Protein AF-A0A2V4L011-F1 (afdb_monomer_lite)

pLDDT: mean 87.6, std 9.82, range [52.72, 97.56]

Organism: Aquipseudomonas alcaligenes (NCBI:txid43263)

Sequence (97 aa):
MKRRTFRLGDLRAGKTFFVAWVDHSTPLPRPVVQEYLVTSRAAGYWPAEGEWYPYRLRPELVAYIAQDCPLYRTRRDANRAALGELKRFNLNRKARP

Foldseek 3Di:
DDDQFDDLVRDDAQAKWKWWAWDPPDPQTDIDIAMAGEHEPVRADDADVPDDRDRYHYSVVVVVCVVPTTTGRDPVSRSVVHVVVSVVVVVVVVPDD

Secondary structure (DSSP, 8-state):
---SB--GGG--TT-EEEEEEEE-SSSS-EEEEEEEEEPPSTTPPPPPTT--S-SEE-HHHHHHHHHHS--BSSHHHHHHHHHHHHHHHHHHHHT--

Structure (mmCIF, N/CA/C/O backbone):
data_AF-A0A2V4L011-F1
#
_entry.id   AF-A0A2V4L011-F1
#
loop_
_atom_site.group_PDB
_atom_site.id
_atom_site.type_symbol
_atom_site.label_atom_id
_atom_site.label_alt_id
_atom_site.label_comp_id
_atom_site.label_asym_id
_atom_site.label_entity_id
_atom_site.label_seq_id
_atom_site.pdbx_PDB_ins_code
_atom_site.Cartn_x
_atom_site.Cartn_y
_atom_site.Cartn_z
_atom_site.occupancy
_atom_site.B_iso_or_equiv
_atom_site.auth_seq_id
_atom_site.auth_comp_id
_atom_site.auth_asym_id
_atom_site.auth_atom_id
_atom_site.pdbx_PDB_model_num
ATOM 1 N N . MET A 1 1 ? 17.139 -10.988 12.392 1.00 52.72 1 MET A N 1
ATOM 2 C CA . MET A 1 1 ? 16.851 -9.989 11.332 1.00 52.72 1 MET A CA 1
ATOM 3 C C . MET A 1 1 ? 15.334 -9.801 11.240 1.00 52.72 1 MET A C 1
ATOM 5 O O . MET A 1 1 ? 14.640 -10.800 11.091 1.00 52.72 1 MET A O 1
ATOM 9 N N . LYS A 1 2 ? 14.778 -8.589 11.406 1.00 67.75 2 LYS A N 1
ATOM 10 C CA . LYS A 1 2 ? 13.315 -8.383 11.289 1.00 67.75 2 LYS A CA 1
ATOM 11 C C . LYS A 1 2 ? 12.867 -8.630 9.838 1.00 67.75 2 LYS A C 1
ATOM 13 O O . LYS A 1 2 ? 13.562 -8.220 8.910 1.00 67.75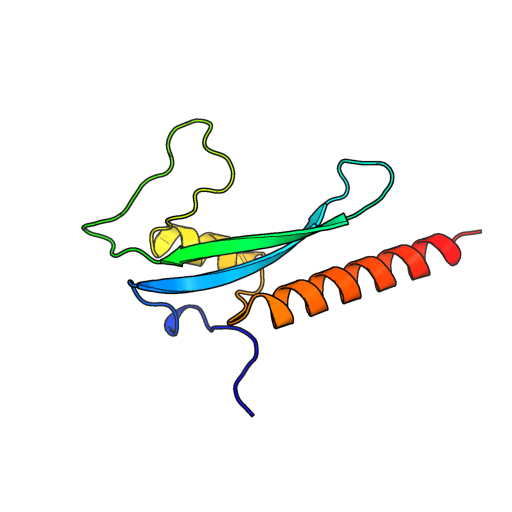 2 LYS A O 1
ATOM 18 N N . ARG A 1 3 ? 11.725 -9.303 9.636 1.00 80.94 3 ARG A N 1
ATOM 19 C CA . ARG A 1 3 ? 11.145 -9.511 8.292 1.00 80.94 3 ARG A CA 1
ATOM 20 C C . ARG A 1 3 ? 10.821 -8.155 7.658 1.00 80.94 3 ARG A C 1
ATOM 22 O O . ARG A 1 3 ? 10.321 -7.273 8.348 1.00 80.94 3 ARG A O 1
ATOM 29 N N . ARG A 1 4 ? 11.091 -8.000 6.356 1.00 92.00 4 ARG A N 1
ATOM 30 C CA . ARG A 1 4 ? 10.858 -6.747 5.601 1.00 92.00 4 ARG A CA 1
ATOM 31 C C . ARG A 1 4 ? 9.373 -6.467 5.342 1.00 92.00 4 ARG A C 1
ATOM 33 O O . ARG A 1 4 ? 8.989 -5.322 5.126 1.00 92.00 4 ARG A O 1
ATOM 40 N N . THR A 1 5 ? 8.548 -7.510 5.395 1.00 95.25 5 THR A N 1
ATOM 41 C CA . THR A 1 5 ? 7.095 -7.451 5.219 1.00 95.25 5 THR A CA 1
ATOM 42 C C . THR A 1 5 ? 6.356 -7.800 6.512 1.00 95.25 5 THR A C 1
ATOM 44 O O . THR A 1 5 ? 6.919 -8.383 7.453 1.00 95.25 5 THR A O 1
ATOM 47 N N . PHE A 1 6 ? 5.095 -7.399 6.583 1.00 94.38 6 PHE A N 1
ATOM 48 C CA . PHE A 1 6 ? 4.141 -7.841 7.590 1.00 94.38 6 PHE A CA 1
ATOM 49 C C . PHE A 1 6 ? 3.526 -9.188 7.192 1.00 94.38 6 PHE A C 1
ATOM 51 O O . PHE A 1 6 ? 3.346 -9.473 6.009 1.00 94.38 6 PHE A O 1
ATOM 58 N N . ARG A 1 7 ? 3.185 -10.019 8.184 1.00 91.50 7 ARG A N 1
ATOM 59 C CA . ARG A 1 7 ? 2.079 -10.975 8.024 1.00 91.50 7 ARG A CA 1
ATOM 60 C C . ARG A 1 7 ? 0.768 -10.222 8.225 1.00 91.50 7 ARG A C 1
ATOM 62 O O . ARG A 1 7 ? 0.751 -9.245 8.967 1.00 91.50 7 ARG A O 1
ATOM 69 N N . LEU A 1 8 ? -0.329 -10.707 7.649 1.00 86.38 8 LEU A N 1
ATOM 70 C CA . LEU A 1 8 ? -1.634 -10.062 7.817 1.00 86.38 8 LEU A CA 1
ATOM 71 C C . LEU A 1 8 ? -2.010 -9.886 9.303 1.00 86.38 8 LEU A C 1
ATOM 73 O O . LEU A 1 8 ? -2.416 -8.804 9.706 1.00 86.38 8 LEU A O 1
ATOM 77 N N . GLY A 1 9 ? -1.748 -10.895 10.143 1.00 85.75 9 GLY A N 1
ATOM 78 C CA . GLY A 1 9 ? -1.986 -10.816 11.593 1.00 85.75 9 GLY A CA 1
ATOM 79 C C . GLY A 1 9 ? -1.090 -9.830 12.365 1.00 85.75 9 GLY A C 1
ATOM 80 O O . GLY A 1 9 ? -1.389 -9.513 13.516 1.00 85.75 9 GLY A O 1
ATOM 81 N N . ASP A 1 10 ? -0.013 -9.322 11.755 1.00 88.69 10 ASP A N 1
ATOM 82 C CA . ASP A 1 10 ? 0.852 -8.305 12.369 1.00 88.69 10 ASP A CA 1
ATOM 83 C C . ASP A 1 10 ? 0.272 -6.885 12.214 1.00 88.69 10 ASP A C 1
ATOM 85 O O . ASP A 1 10 ? 0.691 -5.965 12.924 1.00 88.69 10 ASP A O 1
ATOM 89 N N . LEU A 1 11 ? -0.652 -6.684 11.266 1.00 89.88 11 LEU A N 1
ATOM 90 C CA . LEU A 1 11 ? -1.242 -5.384 10.964 1.00 89.88 11 LEU A CA 1
ATOM 91 C C . LEU A 1 11 ? -2.479 -5.146 11.824 1.00 89.88 11 LEU A C 1
ATOM 93 O O . LEU A 1 11 ? -3.494 -5.826 11.717 1.00 89.8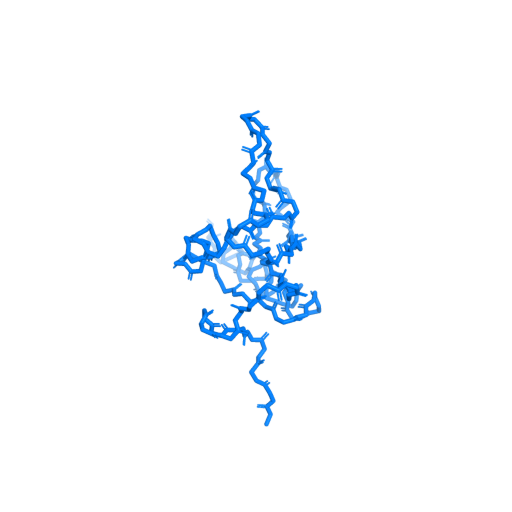8 11 LEU A O 1
ATOM 97 N N . ARG A 1 12 ? -2.377 -4.138 12.688 1.00 89.62 12 ARG A N 1
ATOM 98 C CA . ARG A 1 12 ? -3.455 -3.657 13.555 1.00 89.62 12 ARG A CA 1
ATOM 99 C C . ARG A 1 12 ? -3.748 -2.195 13.241 1.00 89.62 12 ARG A C 1
ATOM 101 O O . ARG A 1 12 ? -2.923 -1.521 12.624 1.00 89.62 12 ARG A O 1
ATOM 108 N N . ALA A 1 13 ? -4.894 -1.706 13.707 1.00 91.69 13 ALA A N 1
ATOM 109 C CA . ALA A 1 13 ? -5.254 -0.297 13.597 1.00 91.69 13 ALA A CA 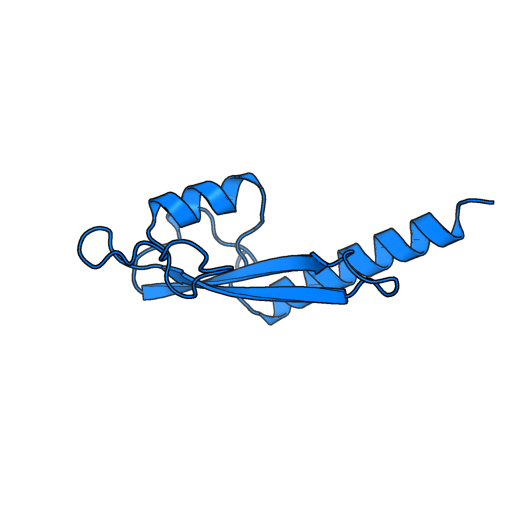1
ATOM 110 C C . ALA A 1 13 ? -4.116 0.623 14.090 1.00 91.69 13 ALA A C 1
ATOM 112 O O . ALA A 1 13 ? -3.437 0.319 15.072 1.00 91.69 13 ALA A O 1
ATOM 113 N N . GLY A 1 14 ? -3.893 1.727 13.378 1.00 91.50 14 GLY A N 1
ATOM 114 C CA . GLY A 1 14 ? -2.815 2.686 13.626 1.00 91.50 14 GLY A CA 1
ATOM 115 C C . GLY A 1 14 ? -1.462 2.311 13.011 1.00 91.50 14 GLY A C 1
ATOM 116 O O . GLY A 1 14 ? -0.521 3.095 13.105 1.00 91.50 14 GLY A O 1
ATOM 117 N N . LYS A 1 15 ? -1.317 1.136 12.385 1.00 94.25 15 LYS A N 1
ATOM 118 C CA . LYS A 1 15 ? -0.096 0.779 11.647 1.00 94.25 15 LYS A CA 1
ATOM 119 C C . LYS A 1 15 ? -0.151 1.283 10.215 1.00 94.25 15 LYS A C 1
ATOM 121 O O . LYS A 1 15 ? -1.185 1.181 9.565 1.00 94.25 15 LYS A O 1
ATOM 126 N N . THR A 1 16 ? 0.989 1.747 9.715 1.00 96.00 16 THR A N 1
ATOM 127 C CA . THR A 1 16 ? 1.186 1.999 8.290 1.00 96.00 16 THR A CA 1
ATOM 128 C C . THR A 1 16 ? 1.910 0.834 7.628 1.00 96.00 16 THR A C 1
ATOM 130 O O . THR A 1 16 ? 2.735 0.149 8.245 1.00 96.00 16 THR A O 1
ATOM 133 N N . PHE A 1 17 ? 1.588 0.594 6.365 1.00 96.50 17 PHE A N 1
ATOM 134 C CA . PHE A 1 17 ? 2.310 -0.327 5.499 1.00 96.50 17 PHE A CA 1
ATOM 135 C C . PHE A 1 17 ? 2.438 0.268 4.103 1.00 96.50 17 PHE A C 1
ATOM 137 O O . PHE A 1 17 ? 1.757 1.229 3.746 1.00 96.50 17 PHE A O 1
ATOM 144 N N . PHE A 1 18 ? 3.337 -0.314 3.322 1.00 97.56 18 PHE A N 1
ATOM 145 C CA . PHE A 1 18 ? 3.622 0.127 1.968 1.00 97.56 18 PHE A CA 1
ATOM 146 C C . PHE A 1 18 ? 3.404 -1.033 1.010 1.00 97.56 18 PHE A C 1
ATOM 148 O O . PHE A 1 18 ? 3.821 -2.155 1.299 1.00 97.56 18 PHE A O 1
ATOM 155 N N . VAL A 1 19 ? 2.802 -0.764 -0.137 1.00 96.88 19 VAL A N 1
ATOM 156 C CA . VAL A 1 19 ? 2.773 -1.695 -1.268 1.00 96.88 19 VAL A CA 1
ATOM 157 C C . VAL A 1 19 ? 3.576 -1.097 -2.408 1.00 96.88 19 VAL A C 1
ATOM 159 O O . VAL A 1 19 ? 3.760 0.120 -2.479 1.00 96.88 19 VAL A O 1
ATOM 162 N N . ALA A 1 20 ? 4.090 -1.955 -3.276 1.00 95.88 20 ALA A N 1
ATOM 163 C CA . ALA A 1 20 ? 4.933 -1.539 -4.378 1.00 95.88 20 ALA A CA 1
ATOM 164 C C . ALA A 1 20 ? 4.568 -2.323 -5.632 1.00 95.88 20 ALA A C 1
ATOM 166 O O . ALA A 1 20 ? 4.295 -3.517 -5.535 1.00 95.88 20 ALA A O 1
ATOM 167 N N . TRP A 1 21 ? 4.596 -1.655 -6.778 1.00 93.50 21 TRP A N 1
ATOM 168 C CA . TRP A 1 21 ? 4.422 -2.273 -8.090 1.00 93.50 21 TRP A CA 1
ATOM 169 C C . TRP A 1 21 ? 5.180 -1.474 -9.150 1.00 93.50 21 TRP A C 1
ATOM 171 O O . TRP A 1 21 ? 5.688 -0.381 -8.880 1.00 93.50 21 TRP A O 1
ATOM 181 N N . VAL A 1 22 ? 5.269 -2.014 -10.361 1.00 93.19 22 VAL A N 1
ATOM 182 C CA . VAL A 1 22 ? 5.740 -1.274 -11.533 1.00 93.19 22 VAL A CA 1
ATOM 183 C C . VAL A 1 22 ? 4.524 -0.837 -12.344 1.00 93.19 22 VAL A C 1
ATOM 185 O O . VAL A 1 22 ? 3.725 -1.657 -12.786 1.00 93.19 22 VAL A O 1
ATOM 188 N N . ASP A 1 23 ? 4.359 0.469 -12.517 1.00 91.25 23 ASP A N 1
ATOM 189 C CA . ASP A 1 23 ? 3.322 1.039 -13.369 1.00 91.25 23 ASP A CA 1
ATOM 190 C C . ASP A 1 23 ? 3.767 0.967 -14.834 1.00 91.25 23 ASP A C 1
ATOM 192 O O . ASP A 1 23 ? 4.757 1.589 -15.230 1.00 91.25 23 ASP A O 1
ATOM 196 N N . HIS A 1 24 ? 3.021 0.188 -15.616 1.00 88.38 24 HIS A N 1
ATOM 197 C CA . HIS A 1 24 ? 3.236 -0.053 -17.041 1.00 88.38 24 HIS A CA 1
ATOM 198 C C . HIS A 1 24 ? 2.288 0.757 -17.940 1.00 88.38 24 HIS A C 1
ATOM 200 O O . HIS A 1 24 ? 2.257 0.530 -19.147 1.00 88.38 24 HIS A O 1
ATOM 206 N N . SER A 1 25 ? 1.520 1.702 -17.387 1.00 87.38 25 SER A N 1
ATOM 207 C CA . SER A 1 25 ? 0.579 2.529 -18.159 1.00 87.38 25 SER A CA 1
ATOM 208 C C . SER A 1 25 ? 1.257 3.495 -19.138 1.00 87.38 25 SER A C 1
ATOM 210 O O . SER A 1 25 ? 0.602 4.031 -20.028 1.00 87.38 25 SER A O 1
ATOM 212 N N . THR A 1 26 ? 2.570 3.713 -19.003 1.00 84.00 26 THR A N 1
ATOM 213 C CA . THR A 1 26 ? 3.356 4.580 -19.890 1.00 84.00 26 THR A CA 1
ATOM 214 C C . THR A 1 26 ? 4.479 3.796 -20.585 1.00 84.00 26 THR A C 1
ATOM 216 O O . THR A 1 26 ? 4.894 2.748 -20.080 1.00 84.00 26 THR A O 1
ATOM 219 N N . PRO A 1 27 ? 5.039 4.299 -21.707 1.00 83.69 27 PRO A N 1
ATOM 220 C CA . PRO A 1 27 ? 6.153 3.646 -22.406 1.00 83.69 27 PRO A CA 1
ATOM 221 C C . PRO A 1 27 ? 7.418 3.449 -21.559 1.00 83.69 27 PRO A C 1
ATOM 223 O O . PRO A 1 27 ? 8.257 2.615 -21.899 1.00 83.69 27 PRO A O 1
ATOM 226 N N . LEU A 1 28 ? 7.566 4.215 -20.473 1.00 85.00 28 LEU A N 1
ATOM 227 C CA . LEU A 1 28 ? 8.666 4.114 -19.520 1.00 85.00 28 LEU A CA 1
ATOM 228 C C . LEU A 1 28 ? 8.119 3.581 -18.187 1.00 85.00 28 LEU A C 1
ATOM 230 O O . LEU A 1 28 ? 7.619 4.367 -17.379 1.00 85.00 28 LEU A O 1
ATOM 234 N N . PRO A 1 29 ? 8.206 2.260 -17.932 1.00 89.19 29 PRO A N 1
ATOM 235 C CA . PRO A 1 29 ? 7.685 1.686 -16.704 1.00 89.19 29 PRO A CA 1
ATOM 236 C C . PRO A 1 29 ? 8.348 2.319 -15.484 1.00 89.19 29 PRO A C 1
ATOM 238 O O . PRO A 1 29 ? 9.576 2.455 -15.431 1.00 89.19 29 PRO A O 1
ATOM 241 N N . ARG A 1 30 ? 7.541 2.698 -14.494 1.00 90.75 30 ARG A N 1
ATOM 242 C CA . ARG A 1 30 ? 8.011 3.427 -13.309 1.00 90.75 30 ARG A CA 1
ATOM 243 C C . ARG A 1 30 ? 7.682 2.665 -12.029 1.00 90.75 30 ARG A C 1
ATOM 245 O O . ARG A 1 30 ? 6.588 2.117 -11.914 1.00 90.75 30 ARG A O 1
ATOM 252 N N . PRO A 1 31 ? 8.601 2.614 -11.053 1.00 93.56 31 PRO A N 1
ATOM 253 C CA . PRO A 1 31 ? 8.296 2.018 -9.765 1.00 93.56 31 PRO A CA 1
ATOM 254 C C . PRO A 1 31 ? 7.315 2.925 -9.017 1.00 93.56 31 PRO A C 1
ATOM 256 O O . PRO A 1 31 ? 7.538 4.132 -8.904 1.00 93.56 31 PRO A O 1
ATOM 259 N N . VAL A 1 32 ? 6.254 2.340 -8.478 1.00 94.19 32 VAL A N 1
ATOM 260 C CA . VAL A 1 32 ? 5.270 3.028 -7.645 1.00 94.19 32 VAL A CA 1
ATOM 261 C C . VAL A 1 32 ? 5.292 2.418 -6.254 1.00 94.19 32 VAL A C 1
ATOM 263 O O . VAL A 1 32 ? 5.395 1.203 -6.087 1.00 94.19 32 VAL A O 1
ATOM 266 N N . VAL A 1 33 ? 5.218 3.284 -5.244 1.00 96.06 33 VAL A N 1
ATOM 267 C CA . VAL A 1 33 ? 5.052 2.885 -3.848 1.00 96.06 33 VAL A CA 1
ATOM 268 C C . VAL A 1 33 ? 3.905 3.672 -3.253 1.00 96.06 33 VAL A C 1
ATOM 270 O O . VAL A 1 33 ? 3.964 4.902 -3.191 1.00 96.06 33 VAL A O 1
ATOM 273 N N . GLN A 1 34 ? 2.908 2.943 -2.770 1.00 96.06 34 GLN A N 1
ATOM 274 C CA . GLN A 1 34 ? 1.742 3.499 -2.106 1.00 96.06 34 GLN A CA 1
ATOM 275 C C . GLN A 1 34 ? 1.811 3.211 -0.611 1.00 96.06 34 GLN A C 1
ATOM 277 O O . GLN A 1 34 ? 2.169 2.109 -0.190 1.00 96.06 34 GLN A O 1
ATOM 282 N N . GLU A 1 35 ? 1.481 4.221 0.186 1.00 96.38 35 GLU A N 1
ATOM 283 C CA . GLU A 1 35 ? 1.373 4.112 1.637 1.00 96.38 35 GLU A CA 1
ATOM 284 C C . GLU A 1 35 ? -0.093 3.988 2.040 1.00 96.38 35 GLU A C 1
ATOM 286 O O . GLU A 1 35 ? -0.953 4.674 1.482 1.00 96.38 35 GLU A O 1
ATOM 291 N N . TYR A 1 36 ? -0.343 3.146 3.040 1.00 95.38 36 TYR A N 1
ATOM 292 C CA . TYR A 1 36 ? -1.652 2.964 3.641 1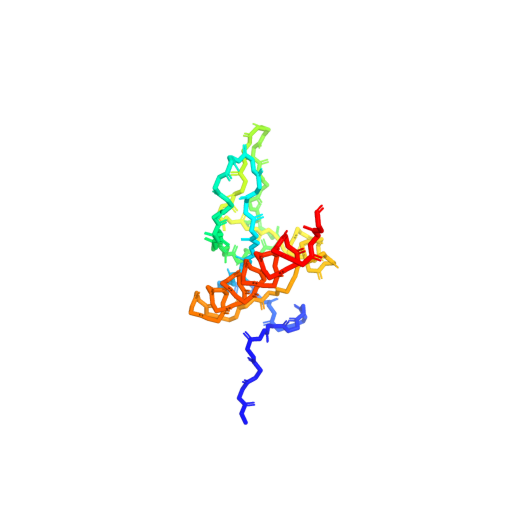.00 95.38 36 TYR A CA 1
ATOM 293 C C . 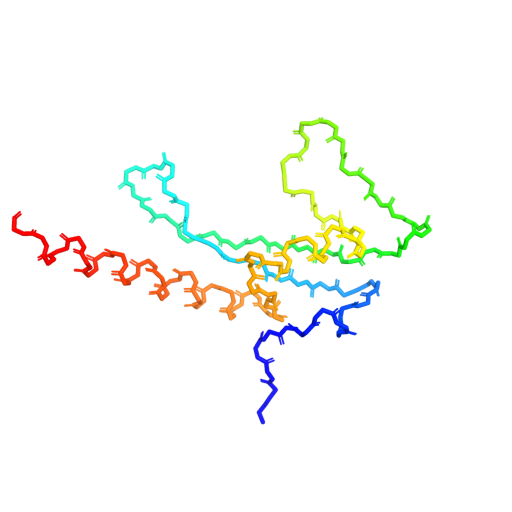TYR A 1 36 ? -1.577 2.971 5.164 1.00 95.38 36 TYR A C 1
ATOM 295 O O . TYR A 1 36 ? -0.651 2.410 5.754 1.00 95.38 36 TYR A O 1
ATOM 303 N N . LEU A 1 37 ? -2.601 3.536 5.798 1.00 94.25 37 LEU A N 1
ATOM 304 C CA . LEU A 1 37 ? -2.858 3.485 7.232 1.00 94.25 37 LEU A CA 1
ATOM 305 C C . LEU A 1 37 ? -3.997 2.502 7.526 1.00 94.25 37 LEU A C 1
ATOM 307 O O . LEU A 1 37 ? -5.120 2.671 7.049 1.00 94.25 37 LEU A O 1
ATOM 311 N N . VAL A 1 38 ? -3.732 1.506 8.369 1.00 93.12 38 VAL A N 1
ATOM 312 C CA . VAL A 1 38 ? -4.753 0.572 8.853 1.00 93.12 38 VAL A CA 1
ATOM 313 C C . VAL A 1 38 ? -5.630 1.274 9.885 1.00 93.12 38 VAL A C 1
ATOM 315 O O . VAL A 1 38 ? -5.146 1.783 10.895 1.00 93.12 38 VAL A O 1
ATOM 318 N N . THR A 1 39 ? -6.935 1.265 9.662 1.00 91.75 39 THR A N 1
ATOM 319 C CA . THR A 1 39 ? -7.950 1.802 10.577 1.00 91.75 39 THR A CA 1
ATOM 320 C C . THR A 1 39 ? -8.601 0.684 11.392 1.00 91.75 39 THR A C 1
ATOM 322 O O . THR A 1 39 ? -8.410 -0.502 11.114 1.00 91.75 39 THR A O 1
ATOM 325 N N . SER A 1 40 ? -9.340 1.034 12.448 1.00 85.00 40 SER A N 1
ATOM 326 C CA . SER A 1 40 ? -10.189 0.059 13.142 1.00 85.00 40 SER A CA 1
ATOM 327 C C . SER A 1 40 ? -11.469 -0.186 12.340 1.00 85.00 40 SER A C 1
ATOM 329 O O . SER A 1 40 ? -11.879 0.651 11.541 1.00 85.00 40 SER A O 1
ATOM 331 N N . ARG A 1 41 ? -12.138 -1.322 12.570 1.00 78.12 41 ARG A N 1
ATOM 332 C CA . ARG A 1 41 ? -13.408 -1.638 11.896 1.00 78.12 41 ARG A CA 1
ATOM 333 C C . ARG A 1 41 ? -14.515 -0.623 12.226 1.00 78.12 41 ARG A C 1
ATOM 335 O O . ARG A 1 41 ? -15.311 -0.296 11.352 1.00 78.12 41 ARG A O 1
ATOM 342 N N . ALA A 1 42 ? -14.542 -0.127 13.468 1.00 73.31 42 ALA A N 1
ATOM 343 C CA . ALA A 1 42 ? -15.537 0.828 13.964 1.00 73.31 42 ALA A CA 1
ATOM 344 C C . ALA A 1 42 ? -15.283 2.271 13.493 1.00 73.31 42 ALA A C 1
ATOM 346 O O . ALA A 1 42 ? -16.229 2.980 13.182 1.00 73.31 42 ALA A O 1
ATOM 347 N N . ALA A 1 43 ? -14.016 2.687 13.379 1.00 66.19 43 ALA A N 1
ATOM 348 C CA . ALA A 1 43 ? -13.627 3.984 12.808 1.00 66.19 43 ALA A CA 1
ATOM 349 C C . ALA A 1 43 ? -13.357 3.899 11.290 1.00 66.19 43 ALA A C 1
ATOM 351 O O . ALA A 1 43 ? -12.664 4.746 10.726 1.00 66.19 43 ALA A O 1
ATOM 352 N N . GLY A 1 44 ? -13.812 2.818 10.653 1.00 63.16 44 GLY A N 1
ATOM 353 C CA . GLY A 1 44 ? -13.348 2.387 9.345 1.00 63.16 44 GLY A CA 1
ATOM 354 C C . GLY A 1 44 ? -13.825 3.295 8.222 1.00 63.16 44 GLY A C 1
ATOM 355 O O . GLY A 1 44 ? -15.019 3.355 7.947 1.00 63.16 44 GLY A O 1
ATOM 356 N N . TYR A 1 45 ? -12.874 3.929 7.540 1.00 73.31 45 TYR A N 1
ATOM 357 C CA . TYR A 1 45 ? -13.107 4.641 6.289 1.00 73.31 45 TYR A CA 1
ATOM 358 C C . TYR A 1 45 ? -13.422 3.637 5.180 1.00 73.31 45 TYR A C 1
ATOM 360 O O . TYR A 1 45 ? -12.608 2.753 4.901 1.00 73.31 45 TYR A O 1
ATOM 368 N N . TRP A 1 46 ? -14.600 3.756 4.573 1.00 80.81 46 TRP A N 1
ATOM 369 C CA . TRP A 1 46 ? -14.854 3.135 3.280 1.00 80.81 46 TRP A CA 1
ATOM 370 C C . TRP A 1 46 ? -14.478 4.135 2.191 1.00 80.81 46 TRP A C 1
ATOM 372 O O . TRP A 1 46 ? -14.903 5.287 2.292 1.00 80.81 46 TRP A O 1
ATOM 382 N N . PRO A 1 47 ? -13.691 3.721 1.188 1.00 81.50 47 PRO A N 1
ATOM 383 C CA . PRO A 1 47 ? -13.346 4.592 0.075 1.00 81.50 47 PRO A CA 1
ATOM 384 C C . PRO A 1 47 ? -14.613 5.057 -0.633 1.00 81.50 47 PRO A C 1
ATOM 386 O O . PRO A 1 47 ? -15.543 4.264 -0.810 1.00 81.50 47 PRO A O 1
ATOM 389 N N . ALA A 1 48 ? -14.655 6.329 -1.016 1.00 82.38 48 ALA A N 1
ATOM 390 C CA . ALA A 1 48 ? -15.765 6.843 -1.804 1.00 82.38 48 ALA A CA 1
ATOM 391 C C . ALA A 1 48 ? -15.759 6.218 -3.208 1.00 82.38 48 ALA A C 1
ATOM 393 O O . ALA A 1 48 ? -14.729 5.747 -3.699 1.00 82.38 48 ALA A O 1
ATOM 394 N N . GLU A 1 49 ? -16.912 6.227 -3.876 1.00 83.25 49 GLU A N 1
ATOM 395 C CA . GLU A 1 49 ? -16.977 5.820 -5.276 1.00 83.25 49 GLU A CA 1
ATOM 396 C C . GLU A 1 49 ? -16.034 6.694 -6.120 1.00 83.25 49 GLU A C 1
ATOM 398 O O . GLU A 1 49 ? -16.030 7.920 -6.009 1.00 83.25 49 GLU A O 1
ATOM 403 N N . GLY A 1 50 ? -15.183 6.052 -6.924 1.00 82.06 50 GLY A N 1
ATOM 404 C CA . GLY A 1 50 ? -14.170 6.735 -7.730 1.00 82.06 50 GLY A CA 1
ATOM 405 C C . GLY A 1 50 ? -12.910 7.166 -6.973 1.00 82.06 50 GLY A C 1
ATOM 406 O O . GLY A 1 50 ? -12.026 7.760 -7.586 1.00 82.06 50 GLY A O 1
ATOM 407 N N . GLU A 1 51 ? -12.765 6.863 -5.681 1.00 83.94 51 GLU A N 1
ATOM 408 C CA . GLU A 1 51 ? -11.519 7.127 -4.963 1.00 83.94 51 GLU A CA 1
ATOM 409 C C . GLU A 1 51 ? -10.471 6.046 -5.254 1.00 83.94 51 GLU A C 1
ATOM 411 O O . GLU A 1 51 ? -10.513 4.922 -4.745 1.00 83.94 51 GLU A O 1
ATOM 416 N N . TRP A 1 52 ? -9.485 6.409 -6.070 1.00 78.00 52 TRP A N 1
ATOM 417 C CA . TRP A 1 52 ? -8.366 5.535 -6.402 1.00 78.00 52 TRP A CA 1
ATOM 418 C C . TRP A 1 52 ? -7.290 5.605 -5.311 1.00 78.00 52 TRP A C 1
ATOM 420 O O . TRP A 1 52 ? -6.777 6.676 -4.999 1.00 78.00 52 TRP A O 1
ATOM 430 N N . TYR A 1 53 ? -6.917 4.444 -4.765 1.00 83.06 53 TYR A N 1
ATOM 431 C CA . TYR A 1 53 ? -5.841 4.276 -3.771 1.00 83.06 53 TYR A CA 1
ATOM 432 C C . TYR A 1 53 ? -6.011 5.103 -2.473 1.00 83.06 53 TYR A C 1
ATOM 434 O O . TYR A 1 53 ? -5.121 5.873 -2.101 1.00 83.06 53 TYR A O 1
ATOM 442 N N . PRO A 1 54 ? -7.110 4.898 -1.729 1.00 89.38 54 PRO A N 1
ATOM 443 C CA . PRO A 1 54 ? -7.407 5.605 -0.479 1.00 89.38 54 PRO A CA 1
ATOM 444 C C . PRO A 1 54 ? -6.299 5.408 0.562 1.00 89.38 54 PRO A C 1
ATOM 446 O O . PRO A 1 54 ? -5.886 4.283 0.827 1.00 89.38 54 PRO A O 1
ATOM 449 N N . TYR A 1 55 ? -5.850 6.477 1.226 1.00 90.94 55 TYR A N 1
ATOM 450 C CA . TYR A 1 55 ? -4.785 6.371 2.238 1.00 90.94 55 TYR A CA 1
ATOM 451 C C . TYR A 1 55 ? -5.188 5.512 3.449 1.00 90.94 55 TYR A C 1
ATOM 453 O O . TYR A 1 55 ? -4.358 4.816 4.032 1.00 90.94 55 TYR A O 1
ATOM 461 N N . ARG A 1 56 ? -6.458 5.555 3.859 1.00 91.69 56 ARG A N 1
ATOM 462 C CA . ARG A 1 56 ? -6.969 4.829 5.028 1.00 91.69 56 ARG A CA 1
ATOM 463 C C . ARG A 1 56 ? -7.678 3.560 4.587 1.00 91.69 56 ARG A C 1
ATOM 465 O O . ARG A 1 56 ? -8.579 3.618 3.760 1.00 91.69 56 ARG A O 1
ATOM 472 N N . LEU A 1 57 ? -7.319 2.431 5.189 1.00 91.12 57 LEU A N 1
ATOM 473 C CA . LEU A 1 57 ? -7.904 1.137 4.857 1.00 91.12 57 LEU A CA 1
ATOM 474 C C . LEU A 1 57 ? -8.449 0.434 6.085 1.00 91.12 57 LEU A C 1
ATOM 476 O O . LEU A 1 57 ? -7.843 0.437 7.160 1.00 91.12 57 LEU A O 1
ATOM 480 N N . ARG A 1 58 ? -9.595 -0.215 5.916 1.00 90.19 58 ARG A N 1
ATOM 481 C CA . ARG A 1 58 ? -10.134 -1.141 6.910 1.00 90.19 58 ARG A CA 1
ATOM 482 C C . ARG A 1 58 ? -9.381 -2.472 6.868 1.00 90.19 58 ARG A C 1
ATOM 484 O O . ARG A 1 58 ? -8.883 -2.837 5.802 1.00 90.19 58 ARG A O 1
ATOM 491 N N . PRO A 1 59 ? -9.334 -3.238 7.972 1.00 89.94 59 PRO A N 1
ATOM 492 C CA . PRO A 1 59 ? -8.620 -4.515 8.008 1.00 89.94 59 PRO A CA 1
ATOM 493 C C . PRO A 1 59 ? -9.059 -5.498 6.914 1.00 89.94 59 PRO A C 1
ATOM 495 O O . PRO A 1 59 ? -8.232 -6.241 6.395 1.00 89.94 59 PRO A O 1
ATOM 498 N N . GLU A 1 60 ? -10.335 -5.470 6.519 1.00 89.75 60 GLU A N 1
ATOM 499 C CA . GLU A 1 60 ? -10.861 -6.335 5.458 1.00 89.75 60 GLU A CA 1
ATOM 500 C C . GLU A 1 60 ? -10.272 -5.989 4.077 1.00 89.75 60 GLU A C 1
ATOM 502 O O . GLU A 1 60 ? -9.901 -6.882 3.321 1.00 89.75 60 GLU A O 1
ATOM 507 N N . LEU A 1 61 ? -10.104 -4.697 3.775 1.00 90.25 61 LEU A N 1
ATOM 508 C CA . LEU A 1 61 ? -9.470 -4.237 2.534 1.00 90.25 61 LEU A CA 1
ATOM 509 C C . LEU A 1 61 ? -7.963 -4.506 2.533 1.00 90.25 61 LEU A C 1
ATOM 511 O O . LEU A 1 61 ? -7.388 -4.849 1.505 1.00 90.25 61 LEU A O 1
ATOM 515 N N . VAL A 1 62 ? -7.317 -4.405 3.697 1.00 92.00 62 VAL A N 1
ATOM 516 C CA . VAL A 1 62 ? -5.908 -4.796 3.849 1.00 92.00 62 VAL A CA 1
ATOM 517 C C . VAL A 1 62 ? -5.731 -6.286 3.557 1.00 92.00 62 VAL A C 1
ATOM 519 O O . VAL A 1 62 ? -4.775 -6.659 2.884 1.00 92.00 62 VAL A O 1
ATOM 522 N N . ALA A 1 63 ? -6.652 -7.132 4.033 1.00 92.00 63 ALA A N 1
ATOM 523 C CA . ALA A 1 63 ? -6.634 -8.566 3.762 1.00 92.00 63 ALA A CA 1
ATOM 524 C C . ALA A 1 63 ? -6.778 -8.873 2.269 1.00 92.00 63 ALA A C 1
ATOM 526 O O . ALA A 1 63 ? -6.051 -9.726 1.773 1.00 92.00 63 ALA A O 1
ATOM 527 N N . TYR A 1 64 ? -7.653 -8.150 1.568 1.00 90.62 64 TYR A N 1
ATOM 528 C CA . TYR A 1 64 ? -7.790 -8.247 0.116 1.00 90.62 64 TYR A CA 1
ATOM 529 C C . TYR A 1 64 ? -6.478 -7.889 -0.600 1.00 90.62 64 TYR A C 1
ATOM 531 O O . TYR A 1 64 ? -5.938 -8.706 -1.334 1.00 90.62 64 TYR A O 1
ATOM 539 N N . ILE A 1 65 ? -5.880 -6.731 -0.294 1.00 91.38 65 ILE A N 1
ATOM 540 C CA . ILE A 1 65 ? -4.595 -6.312 -0.890 1.00 91.38 65 ILE A CA 1
ATOM 541 C C . ILE A 1 65 ? -3.477 -7.331 -0.619 1.00 91.38 65 ILE A C 1
ATOM 543 O O . ILE A 1 65 ? -2.619 -7.557 -1.471 1.00 91.38 65 ILE A O 1
ATOM 547 N N . ALA A 1 66 ? -3.472 -7.953 0.562 1.00 92.88 66 ALA A N 1
ATOM 548 C CA . ALA A 1 66 ? -2.460 -8.933 0.950 1.00 92.88 66 ALA A CA 1
ATOM 549 C C . ALA A 1 66 ? -2.479 -10.223 0.112 1.00 92.88 66 ALA A C 1
ATOM 551 O O . ALA A 1 66 ? -1.515 -10.986 0.192 1.00 92.88 66 ALA A O 1
ATOM 552 N N . GLN A 1 67 ? -3.562 -10.492 -0.628 1.00 91.94 67 GLN A N 1
ATOM 553 C CA . GLN A 1 67 ? -3.671 -11.661 -1.506 1.00 91.94 67 GLN A CA 1
ATOM 554 C C . GLN A 1 67 ? -2.751 -11.524 -2.721 1.00 91.94 67 GLN A C 1
ATOM 556 O O . GLN A 1 67 ? -2.071 -12.484 -3.076 1.00 91.94 67 GLN A O 1
ATOM 561 N N . ASP A 1 68 ? -2.660 -10.314 -3.274 1.00 88.69 68 ASP A N 1
ATOM 562 C CA . ASP A 1 68 ? -1.932 -10.055 -4.518 1.00 88.69 68 ASP A CA 1
ATOM 563 C C . ASP A 1 68 ? -0.578 -9.368 -4.287 1.00 88.69 68 ASP A C 1
ATOM 565 O O . ASP A 1 68 ? 0.347 -9.512 -5.088 1.00 88.69 68 ASP A O 1
ATOM 569 N N . CYS A 1 69 ? -0.426 -8.639 -3.175 1.00 90.31 69 CYS A N 1
ATOM 570 C CA . CYS A 1 69 ? 0.720 -7.762 -2.945 1.00 90.31 69 CYS A CA 1
ATOM 571 C C . CYS A 1 69 ? 1.403 -8.001 -1.585 1.00 90.31 69 CYS A C 1
ATOM 573 O O . CYS A 1 69 ? 0.748 -8.033 -0.538 1.00 90.31 69 CYS A O 1
ATOM 575 N N . PRO A 1 70 ? 2.750 -8.053 -1.534 1.00 95.38 70 PRO A N 1
ATOM 576 C CA . PRO A 1 70 ? 3.479 -8.021 -0.271 1.00 95.38 70 PRO A CA 1
ATOM 577 C C . PRO A 1 70 ? 3.286 -6.692 0.476 1.00 95.38 70 PRO A C 1
ATOM 579 O O . PRO A 1 70 ? 3.423 -5.611 -0.095 1.00 95.38 70 PRO A O 1
ATOM 582 N N . LEU A 1 71 ? 3.060 -6.770 1.791 1.00 96.75 71 LEU A N 1
ATOM 583 C CA . LEU A 1 71 ? 2.867 -5.595 2.649 1.00 96.75 71 LEU A CA 1
ATOM 584 C C . LEU A 1 71 ? 4.184 -5.209 3.336 1.00 96.75 71 LEU A C 1
ATOM 586 O O . LEU A 1 71 ? 4.591 -5.835 4.318 1.00 96.75 71 LEU A O 1
ATOM 590 N N . TYR A 1 72 ? 4.891 -4.202 2.832 1.00 97.38 72 TYR A N 1
ATOM 591 C CA . TYR A 1 72 ? 6.202 -3.787 3.336 1.00 97.38 72 TYR A CA 1
ATOM 592 C C . TYR A 1 72 ? 6.102 -2.928 4.596 1.00 97.38 72 TYR A C 1
ATOM 594 O O . TYR A 1 72 ? 5.224 -2.078 4.739 1.00 97.38 72 TYR A O 1
ATOM 602 N N . ARG A 1 73 ? 7.065 -3.113 5.504 1.00 96.12 73 ARG A N 1
ATOM 603 C CA . ARG A 1 73 ? 7.165 -2.335 6.750 1.00 96.12 73 ARG A CA 1
ATOM 604 C C . ARG A 1 73 ? 7.729 -0.934 6.545 1.00 96.12 73 ARG A C 1
ATOM 606 O O . ARG A 1 73 ? 7.540 -0.076 7.396 1.00 96.12 73 ARG A O 1
ATOM 613 N N . THR A 1 74 ? 8.474 -0.722 5.461 1.00 96.56 74 THR A N 1
ATOM 614 C CA . THR A 1 74 ? 9.131 0.553 5.169 1.00 96.56 74 THR A CA 1
ATOM 615 C C . THR A 1 74 ? 8.999 0.906 3.695 1.00 96.56 74 THR A C 1
ATOM 617 O O . THR A 1 74 ? 9.070 0.032 2.826 1.00 96.56 74 THR A O 1
ATOM 620 N N . ARG A 1 75 ? 8.915 2.210 3.405 1.00 96.81 75 ARG A N 1
ATOM 621 C CA . ARG A 1 75 ? 8.968 2.737 2.035 1.00 96.81 75 ARG A CA 1
ATOM 622 C C . ARG A 1 75 ? 10.252 2.327 1.309 1.00 96.81 75 ARG A C 1
ATOM 624 O O . ARG A 1 75 ? 10.241 2.077 0.110 1.00 96.81 75 ARG A O 1
ATOM 631 N N . ARG A 1 76 ? 11.368 2.219 2.042 1.00 96.38 76 ARG A N 1
ATOM 632 C CA . ARG A 1 76 ? 12.670 1.800 1.502 1.00 96.38 76 ARG A CA 1
ATOM 633 C C . ARG A 1 76 ? 12.638 0.367 0.971 1.00 96.38 76 ARG A C 1
ATOM 635 O O . ARG A 1 76 ? 13.167 0.116 -0.110 1.00 96.38 76 ARG A O 1
ATOM 642 N N . ASP A 1 77 ? 12.054 -0.564 1.721 1.00 96.75 77 ASP A N 1
ATOM 643 C CA . ASP A 1 77 ? 11.956 -1.961 1.292 1.00 96.75 77 ASP A CA 1
ATOM 644 C C . ASP A 1 77 ? 10.988 -2.123 0.115 1.00 96.75 77 ASP A C 1
ATOM 646 O O . ASP A 1 77 ? 11.317 -2.841 -0.829 1.00 96.75 77 ASP A O 1
ATOM 650 N N . ALA A 1 78 ? 9.867 -1.394 0.131 1.00 97.12 78 ALA A N 1
ATOM 651 C CA . ALA A 1 78 ? 8.924 -1.306 -0.984 1.00 97.12 78 ALA A CA 1
ATOM 652 C C . ALA A 1 78 ? 9.604 -0.798 -2.271 1.00 97.12 78 ALA A C 1
ATOM 654 O O . ALA A 1 78 ? 9.584 -1.473 -3.298 1.00 97.12 78 ALA A O 1
ATOM 655 N N . ASN A 1 79 ? 10.318 0.331 -2.196 1.00 96.25 79 ASN A N 1
ATOM 656 C CA . ASN A 1 79 ? 11.077 0.883 -3.325 1.00 96.25 79 ASN A CA 1
ATOM 657 C C . ASN A 1 79 ? 12.118 -0.104 -3.861 1.00 96.25 79 ASN A C 1
ATOM 659 O O . ASN A 1 79 ? 12.272 -0.264 -5.070 1.00 96.25 79 ASN A O 1
ATOM 663 N N . ARG A 1 80 ? 12.848 -0.784 -2.967 1.00 95.94 80 ARG A N 1
ATOM 664 C CA . ARG A 1 80 ? 13.839 -1.787 -3.370 1.00 95.94 80 ARG A CA 1
ATOM 665 C C . ARG A 1 80 ? 13.187 -2.938 -4.139 1.00 95.94 80 ARG A C 1
ATOM 667 O O . ARG A 1 80 ? 13.797 -3.431 -5.085 1.00 95.94 80 ARG A O 1
ATOM 674 N N . ALA A 1 81 ? 11.991 -3.363 -3.735 1.00 95.25 81 ALA A N 1
ATOM 675 C CA . ALA A 1 81 ? 11.250 -4.410 -4.424 1.00 95.25 81 ALA A CA 1
ATOM 676 C C . ALA A 1 81 ? 10.817 -3.970 -5.830 1.00 95.25 81 ALA A C 1
ATOM 678 O O . ALA A 1 81 ? 11.198 -4.635 -6.792 1.00 95.25 81 ALA A O 1
ATOM 679 N N . ALA A 1 82 ? 10.153 -2.816 -5.962 1.00 94.81 82 ALA A N 1
ATOM 680 C CA . ALA A 1 82 ? 9.712 -2.300 -7.263 1.00 94.81 82 ALA A CA 1
ATOM 681 C C . ALA A 1 82 ? 10.884 -2.043 -8.227 1.00 94.81 82 ALA A C 1
ATOM 683 O O . ALA A 1 82 ? 10.822 -2.395 -9.402 1.00 94.81 82 ALA A O 1
ATOM 684 N N . LEU A 1 83 ? 12.007 -1.505 -7.737 1.00 94.56 83 LEU A N 1
ATOM 685 C CA . LEU A 1 83 ? 13.219 -1.353 -8.553 1.00 94.56 83 LEU A CA 1
ATOM 686 C C . LEU A 1 83 ? 13.811 -2.702 -8.980 1.00 94.56 83 LEU A C 1
ATOM 688 O O . LEU A 1 83 ? 14.360 -2.818 -10.076 1.00 94.56 83 LEU A O 1
ATOM 692 N N . GLY A 1 84 ? 13.741 -3.719 -8.119 1.00 92.56 84 GLY A N 1
ATOM 693 C CA . GLY A 1 84 ? 14.171 -5.076 -8.449 1.00 92.56 84 GLY A CA 1
ATOM 694 C C . GLY A 1 84 ? 13.319 -5.698 -9.554 1.00 92.56 84 GLY A C 1
ATOM 695 O O . GLY A 1 84 ? 13.860 -6.301 -10.479 1.00 92.56 84 GLY A O 1
ATOM 696 N N . GLU A 1 85 ? 12.005 -5.508 -9.487 1.00 90.25 85 GLU A N 1
ATOM 697 C CA . GLU A 1 85 ? 11.053 -5.950 -10.505 1.00 90.25 85 GLU A CA 1
ATOM 698 C C . GLU A 1 85 ? 11.265 -5.230 -11.841 1.00 90.25 85 GLU A C 1
ATOM 700 O O . GLU A 1 85 ? 11.440 -5.885 -12.868 1.00 90.25 85 GLU A O 1
ATOM 705 N N . LEU A 1 86 ? 11.395 -3.900 -11.821 1.00 90.62 86 LEU A N 1
ATOM 706 C CA . LEU A 1 86 ? 11.683 -3.098 -13.011 1.00 90.62 86 LEU A CA 1
ATOM 707 C C . LEU A 1 86 ? 12.972 -3.549 -13.714 1.00 90.62 86 LEU A C 1
ATOM 709 O O . LEU A 1 86 ? 13.023 -3.657 -14.939 1.00 90.62 86 LEU A O 1
ATOM 713 N N . LYS A 1 87 ? 14.026 -3.856 -12.946 1.00 90.00 87 LYS A N 1
ATOM 714 C CA . LYS A 1 87 ? 15.278 -4.392 -13.500 1.00 90.00 87 LYS A CA 1
ATOM 715 C C . LYS A 1 87 ? 15.064 -5.735 -14.193 1.00 90.00 87 LYS A C 1
ATOM 717 O O . LYS A 1 87 ? 15.579 -5.920 -15.292 1.00 90.00 87 LYS A O 1
ATOM 722 N N . ARG A 1 88 ? 14.304 -6.653 -13.587 1.00 86.44 88 ARG A N 1
ATOM 723 C CA . ARG A 1 88 ? 13.978 -7.959 -14.190 1.00 86.44 88 ARG A CA 1
ATOM 724 C C . ARG A 1 88 ? 13.187 -7.794 -15.483 1.00 86.44 88 ARG A C 1
ATOM 726 O O . ARG A 1 88 ? 13.528 -8.421 -16.480 1.00 86.44 88 ARG A O 1
ATOM 733 N N . PHE A 1 89 ? 12.192 -6.910 -15.485 1.00 82.88 89 PHE A N 1
ATOM 734 C CA . PHE A 1 89 ? 11.418 -6.587 -16.680 1.00 82.88 89 PHE A CA 1
ATOM 735 C C . PHE A 1 89 ? 12.316 -6.076 -17.818 1.00 82.88 89 PHE A C 1
ATOM 737 O O . PHE A 1 89 ? 12.265 -6.589 -18.936 1.00 82.88 89 PHE A O 1
ATOM 744 N N . ASN A 1 90 ? 13.202 -5.121 -17.524 1.00 82.69 90 ASN A N 1
ATOM 745 C CA . ASN A 1 90 ? 14.120 -4.554 -18.514 1.00 82.69 90 ASN A CA 1
ATOM 746 C C . ASN A 1 90 ? 15.141 -5.573 -19.042 1.00 82.69 90 ASN A C 1
ATOM 748 O O . ASN A 1 90 ? 15.459 -5.551 -20.230 1.00 82.69 90 ASN A O 1
ATOM 752 N N . LEU A 1 91 ? 15.644 -6.471 -18.188 1.00 81.50 91 LEU A N 1
ATOM 753 C CA . LEU A 1 91 ? 16.527 -7.564 -18.609 1.00 81.50 91 LEU A CA 1
ATOM 754 C C . LEU A 1 91 ? 15.810 -8.515 -19.576 1.00 81.50 91 LEU A C 1
ATOM 756 O O . LEU A 1 91 ? 16.343 -8.815 -20.640 1.00 81.50 91 LEU A O 1
ATOM 760 N N . ASN A 1 92 ? 14.575 -8.907 -19.260 1.00 76.75 92 ASN A N 1
ATOM 761 C CA . ASN A 1 92 ? 13.781 -9.792 -20.113 1.00 76.75 92 ASN A CA 1
ATOM 762 C C . ASN A 1 92 ? 13.419 -9.149 -21.462 1.00 76.75 92 ASN A C 1
ATOM 764 O O . ASN A 1 92 ? 13.363 -9.848 -22.470 1.00 76.75 92 ASN A O 1
ATOM 768 N N . ARG A 1 93 ? 13.212 -7.823 -21.514 1.00 73.19 93 ARG A N 1
ATOM 769 C CA . ARG A 1 93 ? 13.000 -7.096 -22.780 1.00 73.19 93 ARG A CA 1
ATOM 770 C C . ARG A 1 93 ? 14.229 -7.106 -23.682 1.00 73.19 93 ARG A C 1
ATOM 772 O O . ARG A 1 93 ? 14.074 -7.218 -24.887 1.00 73.19 93 ARG A O 1
ATOM 779 N N . LYS A 1 94 ? 15.429 -6.977 -23.109 1.00 69.75 94 LYS A N 1
ATOM 780 C CA . LYS A 1 94 ? 16.689 -7.012 -23.872 1.00 69.75 94 LYS A CA 1
ATOM 781 C C . LYS A 1 94 ? 17.034 -8.408 -24.396 1.00 69.75 94 LYS A C 1
ATOM 783 O O . LYS A 1 94 ? 17.804 -8.513 -25.337 1.00 69.75 94 LYS A O 1
ATOM 788 N N . ALA A 1 95 ? 16.495 -9.454 -23.774 1.00 65.38 95 ALA A N 1
ATOM 789 C CA . ALA A 1 95 ? 16.745 -10.844 -24.146 1.00 65.38 95 ALA A CA 1
ATOM 790 C C . ALA A 1 95 ? 15.813 -11.376 -25.254 1.00 65.38 95 ALA A C 1
ATOM 792 O O . ALA A 1 95 ? 15.981 -12.518 -25.675 1.00 65.38 95 ALA A O 1
ATOM 793 N N . ARG A 1 96 ? 14.824 -10.593 -25.714 1.00 56.16 96 ARG A N 1
ATOM 794 C CA . ARG A 1 96 ? 13.991 -10.957 -26.870 1.00 56.16 96 ARG A CA 1
ATOM 795 C C . ARG A 1 96 ? 14.635 -10.395 -28.153 1.00 56.16 96 ARG A C 1
ATOM 797 O O . ARG A 1 96 ? 14.839 -9.180 -28.176 1.00 56.16 96 ARG A O 1
ATOM 804 N N . PRO A 1 97 ? 14.995 -11.250 -29.134 1.00 53.44 97 PRO A N 1
ATOM 805 C CA . PRO A 1 97 ? 15.569 -10.830 -30.415 1.00 53.44 97 PRO A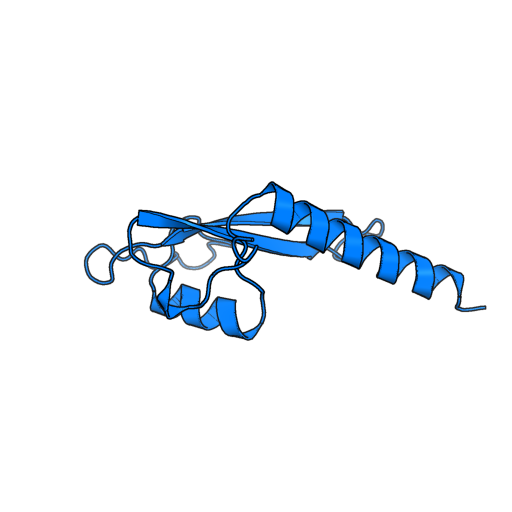 CA 1
ATOM 806 C C . PRO A 1 97 ? 14.591 -10.002 -31.252 1.00 53.44 97 PRO A C 1
ATOM 808 O O . PRO A 1 97 ? 13.361 -10.161 -31.060 1.00 53.44 97 PRO A O 1
#

Radius of gyration: 15.33 Å; chains: 1; bounding box: 34×19×44 Å